Protein AF-A0A7S0FWF5-F1 (afdb_monomer_lite)

pLDDT: mean 77.49, std 20.25, range [37.72, 96.69]

Foldseek 3Di:
DDDDDDDDDDDDDDDDDDDDDDDDDDDDDPVCPVVPPCVVVADVQAQDAADDPPDPVLVVLVVVCVVPVLPLVSLNVCNNHVHDDPVVNVVSVVVNVVVVVVVVVVVVVVVVVVVVVVVVVVVVVVVVVVPD

Structure (mmCIF, N/CA/C/O backbone):
data_AF-A0A7S0FWF5-F1
#
_entry.id   AF-A0A7S0FWF5-F1
#
loop_
_atom_site.group_PDB
_atom_site.id
_atom_site.type_symbol
_atom_site.label_atom_id
_atom_site.label_alt_id
_atom_site.label_comp_id
_atom_site.label_asym_id
_atom_site.label_entity_id
_atom_site.label_seq_id
_atom_site.pdbx_PDB_ins_code
_atom_site.Cartn_x
_atom_site.Cartn_y
_atom_site.Cartn_z
_atom_site.occupancy
_atom_site.B_iso_or_equiv
_atom_site.auth_seq_id
_atom_site.auth_comp_id
_atom_site.auth_asym_id
_atom_site.auth_atom_id
_atom_site.pdbx_PDB_model_num
ATOM 1 N N . GLN A 1 1 ? 45.563 -4.461 19.477 1.00 51.62 1 GLN A N 1
ATOM 2 C CA . GLN A 1 1 ? 44.453 -4.390 18.504 1.00 51.62 1 GLN A CA 1
ATOM 3 C C . GLN A 1 1 ? 43.799 -3.018 18.622 1.00 51.62 1 GLN A C 1
ATOM 5 O O . GLN A 1 1 ? 43.193 -2.749 19.649 1.00 51.62 1 GLN A O 1
ATOM 10 N N . LYS A 1 2 ? 43.964 -2.129 17.638 1.00 48.53 2 LYS A N 1
ATOM 11 C CA . LYS A 1 2 ? 43.127 -0.927 17.484 1.00 48.53 2 LYS A CA 1
ATOM 12 C C . LYS A 1 2 ? 42.925 -0.699 15.990 1.00 48.53 2 LYS A C 1
ATOM 14 O O . LYS A 1 2 ? 43.885 -0.452 15.269 1.00 48.53 2 LYS A O 1
ATOM 19 N N . ALA A 1 3 ? 41.688 -0.901 15.550 1.00 50.25 3 ALA A N 1
ATOM 20 C CA . ALA A 1 3 ? 41.257 -0.737 14.173 1.00 50.25 3 ALA A CA 1
ATOM 21 C C . ALA A 1 3 ? 41.169 0.755 13.818 1.00 50.25 3 ALA A C 1
ATOM 23 O O . ALA A 1 3 ? 40.677 1.560 14.609 1.00 50.25 3 ALA A O 1
ATOM 24 N N . LEU A 1 4 ? 41.652 1.101 12.626 1.00 52.53 4 LEU A N 1
ATOM 25 C CA . LEU A 1 4 ? 41.457 2.400 11.987 1.00 52.53 4 LEU A CA 1
ATOM 26 C C . LEU A 1 4 ? 40.006 2.502 11.477 1.00 52.53 4 LEU A C 1
ATOM 28 O O . LEU A 1 4 ? 39.549 1.571 10.811 1.00 52.53 4 LEU A O 1
ATOM 32 N N . PRO A 1 5 ? 39.275 3.598 11.738 1.00 49.59 5 PRO A N 1
ATOM 33 C CA . PRO A 1 5 ? 37.963 3.809 11.141 1.00 49.59 5 PRO A CA 1
ATOM 34 C C . PRO A 1 5 ? 38.105 4.323 9.699 1.00 49.59 5 PRO A C 1
ATOM 36 O O . PRO A 1 5 ? 38.650 5.399 9.456 1.00 49.59 5 PRO A O 1
ATOM 39 N N . LEU A 1 6 ? 37.588 3.550 8.739 1.00 43.81 6 LEU A N 1
ATOM 40 C CA . LEU A 1 6 ? 37.416 3.962 7.345 1.00 43.81 6 LEU A CA 1
ATOM 41 C C . LEU A 1 6 ? 36.285 5.008 7.278 1.00 43.81 6 LEU A C 1
ATOM 43 O O . LEU A 1 6 ? 35.104 4.665 7.286 1.00 43.81 6 LEU A O 1
ATOM 47 N N . ALA A 1 7 ? 36.636 6.293 7.256 1.00 49.09 7 ALA A N 1
ATOM 48 C CA . ALA A 1 7 ? 35.680 7.370 7.022 1.00 49.09 7 ALA A CA 1
ATOM 49 C C . ALA A 1 7 ? 35.418 7.508 5.512 1.00 49.09 7 ALA A C 1
ATOM 51 O O . ALA A 1 7 ? 36.308 7.864 4.741 1.00 49.09 7 ALA A O 1
ATOM 52 N N . LEU A 1 8 ? 34.188 7.204 5.098 1.00 48.75 8 LEU A N 1
ATOM 53 C CA . LEU A 1 8 ? 33.680 7.458 3.750 1.00 48.75 8 LEU A CA 1
ATOM 54 C C . LEU A 1 8 ? 33.620 8.976 3.479 1.00 48.75 8 LEU A C 1
ATOM 56 O O . LEU A 1 8 ? 33.185 9.727 4.357 1.00 48.75 8 LEU A O 1
ATOM 60 N N . PRO A 1 9 ? 33.999 9.451 2.278 1.00 49.94 9 PRO A N 1
ATOM 61 C CA . PRO A 1 9 ? 33.857 10.857 1.916 1.00 49.94 9 PRO A CA 1
ATOM 62 C C . PRO A 1 9 ? 32.376 11.250 1.723 1.00 49.94 9 PRO A C 1
ATOM 64 O O . PRO A 1 9 ? 31.573 10.436 1.256 1.00 49.94 9 PRO A O 1
ATOM 67 N N . PRO A 1 10 ? 31.990 12.498 2.052 1.00 45.81 10 PRO A N 1
ATOM 68 C CA . PRO A 1 10 ? 30.611 12.965 1.953 1.00 45.81 10 PRO A CA 1
ATOM 69 C C . PRO A 1 10 ? 30.168 13.117 0.490 1.00 45.81 10 PRO A C 1
ATOM 71 O O . PRO A 1 10 ? 30.761 13.861 -0.290 1.00 45.81 10 PRO A O 1
ATOM 74 N N . VAL A 1 11 ? 29.085 12.427 0.130 1.00 46.88 11 VAL A N 1
ATOM 75 C CA . VAL A 1 11 ? 28.453 12.505 -1.193 1.00 46.88 11 VAL A CA 1
ATOM 76 C C . VAL A 1 11 ? 27.747 13.866 -1.343 1.00 46.88 11 VAL A C 1
ATOM 78 O O . VAL A 1 11 ? 26.927 14.217 -0.487 1.00 46.88 11 VAL A O 1
ATOM 81 N N . PRO A 1 12 ? 28.024 14.655 -2.398 1.00 40.50 12 PRO A N 1
ATOM 82 C CA . PRO A 1 12 ? 27.412 15.965 -2.583 1.00 40.50 12 PRO A CA 1
ATOM 83 C C . PRO A 1 12 ? 25.917 15.857 -2.918 1.00 40.50 12 PRO A C 1
ATOM 85 O O . PRO A 1 12 ? 25.505 15.163 -3.851 1.00 40.50 12 PRO A O 1
ATOM 88 N N . LYS A 1 13 ? 25.105 16.597 -2.152 1.00 43.78 13 LYS A N 1
ATOM 89 C CA . LYS A 1 13 ? 23.6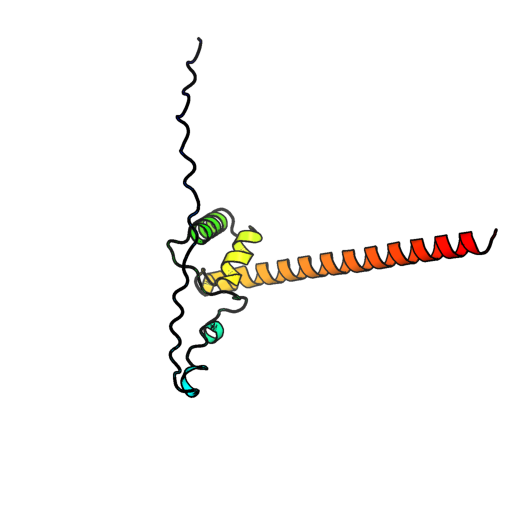72 16.831 -2.376 1.00 43.78 13 LYS A CA 1
ATOM 90 C C . LYS A 1 13 ? 23.478 17.526 -3.726 1.00 43.78 13 LYS A C 1
ATOM 92 O O . LYS A 1 13 ? 23.783 18.706 -3.859 1.00 43.78 13 LYS A O 1
ATOM 97 N N . LYS A 1 14 ? 22.968 16.800 -4.722 1.00 39.28 14 LYS A N 1
ATOM 98 C CA . LYS A 1 14 ? 22.620 17.368 -6.029 1.00 39.28 14 LYS A CA 1
ATOM 99 C C . LYS A 1 14 ? 21.211 17.956 -5.964 1.00 39.28 14 LYS A C 1
ATOM 101 O O . LYS A 1 14 ? 20.231 17.242 -5.764 1.00 39.28 14 LYS A O 1
ATOM 106 N N . GLU A 1 15 ? 21.161 19.277 -6.076 1.00 39.53 15 GLU A N 1
ATOM 107 C CA . GLU A 1 15 ? 19.966 20.112 -6.084 1.00 39.53 15 GLU A CA 1
ATOM 108 C C . GLU A 1 15 ? 18.968 19.698 -7.172 1.00 39.53 15 GLU A C 1
ATOM 110 O O . GLU A 1 15 ? 19.312 19.394 -8.317 1.00 39.53 15 GLU A O 1
ATOM 115 N N . LYS A 1 16 ? 17.694 19.705 -6.783 1.00 38.22 16 LYS A N 1
ATOM 116 C CA . LYS A 1 16 ? 16.533 19.379 -7.604 1.00 38.22 16 LYS A CA 1
ATOM 117 C C . LYS A 1 16 ? 16.185 20.607 -8.453 1.00 38.22 16 LYS A C 1
ATOM 119 O O . LYS A 1 16 ? 15.598 21.560 -7.952 1.00 38.22 16 LYS A O 1
ATOM 124 N N . LYS A 1 17 ? 16.566 20.597 -9.732 1.00 39.44 17 LYS A N 1
ATOM 125 C CA . LYS A 1 17 ? 16.194 21.633 -10.706 1.00 39.44 17 LYS A CA 1
ATOM 126 C C . LYS A 1 17 ? 14.827 21.300 -11.314 1.00 39.44 17 LYS A C 1
ATOM 128 O O . LYS A 1 17 ? 14.711 20.397 -12.136 1.00 39.44 17 LYS A O 1
ATOM 133 N N . GLU A 1 18 ? 13.799 22.018 -10.870 1.00 43.78 18 GLU A N 1
ATOM 134 C CA . GLU A 1 18 ? 12.503 22.133 -11.552 1.00 43.78 18 GLU A CA 1
ATOM 135 C C . GLU A 1 18 ? 12.636 22.775 -12.947 1.00 43.78 18 GLU A C 1
ATOM 137 O O . GLU A 1 18 ? 13.614 23.481 -13.218 1.00 43.78 18 GLU A O 1
ATOM 142 N N . LYS A 1 19 ? 11.558 22.625 -13.748 1.00 39.34 19 LYS A N 1
ATOM 143 C CA . LYS A 1 19 ? 11.193 23.327 -15.009 1.00 39.34 19 LYS A CA 1
ATOM 144 C C . LYS A 1 19 ? 11.547 22.503 -16.267 1.00 39.34 19 LYS A C 1
ATOM 146 O O . LYS A 1 19 ? 12.690 22.116 -16.445 1.00 39.34 19 LYS A O 1
ATOM 151 N N . LYS A 1 20 ? 10.644 22.211 -17.213 1.00 38.25 20 LYS A N 1
ATOM 152 C CA . LYS A 1 20 ? 9.527 23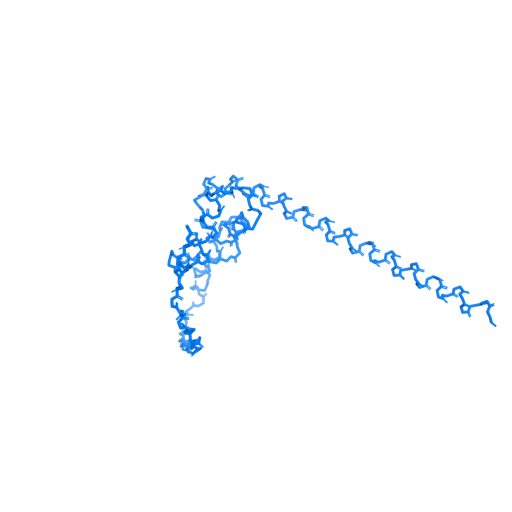.014 -17.739 1.00 38.25 20 LYS A CA 1
ATOM 153 C C . LYS A 1 20 ? 8.584 22.125 -18.576 1.00 38.25 20 LYS A C 1
ATOM 155 O O . LYS A 1 20 ? 9.059 21.411 -19.454 1.00 38.25 20 LYS A O 1
ATOM 160 N N . GLU A 1 21 ? 7.273 22.206 -18.344 1.00 44.19 21 GLU A N 1
ATOM 161 C CA . GLU A 1 21 ? 6.248 21.694 -19.265 1.00 44.19 21 GLU A CA 1
ATOM 162 C C . GLU A 1 21 ? 6.379 22.372 -20.639 1.00 44.19 21 GLU A C 1
ATOM 164 O O . GLU A 1 21 ? 6.437 23.602 -20.719 1.00 44.19 21 GLU A O 1
ATOM 169 N N . HIS A 1 22 ? 6.351 21.589 -21.720 1.00 37.72 22 HIS A N 1
ATOM 170 C CA . HIS A 1 22 ? 5.983 22.087 -23.043 1.00 37.72 22 HIS A CA 1
ATOM 171 C C . HIS A 1 22 ? 4.617 21.501 -23.396 1.00 37.72 22 HIS A C 1
ATOM 173 O O . HIS A 1 22 ? 4.493 20.350 -23.808 1.00 37.72 22 HIS A O 1
ATOM 179 N N . ARG A 1 23 ? 3.570 22.306 -23.198 1.00 44.38 23 ARG A N 1
ATOM 180 C CA . ARG A 1 23 ? 2.240 22.033 -23.746 1.00 44.38 23 ARG A CA 1
ATOM 181 C C . ARG A 1 23 ? 2.326 22.184 -25.262 1.00 44.38 23 ARG A C 1
ATOM 183 O O . ARG A 1 23 ? 2.815 23.203 -25.744 1.00 44.38 23 ARG A O 1
ATOM 190 N N . HIS A 1 24 ? 1.862 21.183 -25.999 1.00 39.88 24 HIS A N 1
ATOM 191 C CA . HIS A 1 24 ? 1.560 21.308 -27.419 1.00 39.88 24 HIS A CA 1
ATOM 192 C C . HIS A 1 24 ? 0.058 21.058 -27.563 1.00 39.88 24 HIS A C 1
ATOM 194 O O . HIS A 1 24 ? -0.397 19.919 -27.505 1.00 39.88 24 HIS A O 1
ATOM 200 N N . HIS A 1 25 ? -0.720 22.138 -27.666 1.00 45.09 25 HIS A N 1
ATOM 201 C CA . HIS A 1 25 ? -2.138 22.059 -28.007 1.00 45.09 25 HIS A CA 1
ATOM 202 C C . HIS A 1 25 ? -2.208 21.713 -29.499 1.00 45.09 25 HIS A C 1
ATOM 204 O O . HIS A 1 25 ? -1.769 22.492 -30.344 1.00 45.09 25 HIS A O 1
ATOM 210 N N . ARG A 1 26 ? -2.658 20.503 -29.825 1.00 46.97 26 ARG A N 1
ATOM 211 C CA . ARG A 1 26 ? -3.081 20.132 -31.177 1.00 46.97 26 ARG A CA 1
ATOM 212 C C . ARG A 1 26 ? -4.508 19.623 -31.062 1.00 46.97 26 ARG A C 1
ATOM 214 O O . ARG A 1 26 ? -4.734 18.535 -30.536 1.00 46.97 26 ARG A O 1
ATOM 221 N N . ASP A 1 27 ? -5.442 20.441 -31.523 1.00 47.53 27 ASP A N 1
ATOM 222 C CA . ASP A 1 27 ? -6.852 20.102 -31.665 1.00 47.53 27 ASP A CA 1
ATOM 223 C C . ASP A 1 27 ? -7.000 19.023 -32.748 1.00 47.53 27 ASP A C 1
ATOM 225 O O . ASP A 1 27 ? -6.928 19.292 -33.944 1.00 47.53 27 ASP A O 1
ATOM 229 N N . GLY A 1 28 ? -7.099 17.768 -32.302 1.00 49.31 28 GLY A N 1
ATOM 230 C CA . GLY A 1 28 ? -7.390 16.599 -33.133 1.00 49.31 28 GLY A CA 1
ATOM 231 C C . GLY A 1 28 ? -8.878 16.217 -33.081 1.00 49.31 28 GLY A C 1
ATOM 232 O O . GLY A 1 28 ? -9.553 16.555 -32.103 1.00 49.31 28 GLY A O 1
ATOM 233 N N . PRO A 1 29 ? -9.388 15.516 -34.111 1.00 49.06 29 PRO A N 1
ATOM 234 C CA . PRO A 1 29 ? -10.815 15.256 -34.315 1.00 49.06 29 PRO A CA 1
ATOM 235 C C . PRO A 1 29 ? -11.426 14.434 -33.170 1.00 49.06 29 PRO A C 1
ATOM 237 O O . PRO A 1 29 ? -10.792 13.529 -32.628 1.00 49.06 29 PRO A O 1
ATOM 240 N N . GLU A 1 30 ? -12.675 14.738 -32.801 1.00 51.94 30 GLU A N 1
ATOM 241 C CA . GLU A 1 30 ? -13.326 14.212 -31.588 1.00 51.94 30 GLU A CA 1
ATOM 242 C C . GLU A 1 30 ? -13.496 12.681 -31.552 1.00 51.94 30 GLU A C 1
ATOM 244 O O . GLU A 1 30 ? -13.564 12.115 -30.464 1.00 51.94 30 GLU A O 1
ATOM 249 N N . GLY A 1 31 ? -13.440 11.989 -32.697 1.00 46.94 31 GLY A N 1
ATOM 250 C CA . GLY A 1 31 ? -13.449 10.518 -32.767 1.00 46.94 31 GLY A CA 1
ATOM 251 C C . GLY A 1 31 ? -12.160 9.827 -32.282 1.00 46.94 31 GLY A C 1
ATOM 252 O O . GLY A 1 31 ? -12.168 8.631 -32.014 1.00 46.94 31 GLY A O 1
ATOM 253 N N . ASP A 1 32 ? -11.056 10.565 -32.127 1.00 50.66 32 ASP A N 1
ATOM 254 C CA . ASP A 1 32 ? -9.741 10.050 -31.696 1.00 50.66 32 ASP A CA 1
ATOM 255 C C . ASP A 1 32 ? -9.545 10.161 -30.165 1.00 50.66 32 ASP A C 1
ATOM 257 O O . ASP A 1 32 ? -8.619 9.597 -29.578 1.00 50.66 32 ASP A O 1
ATOM 261 N N . ARG A 1 33 ? -10.437 10.880 -29.467 1.00 52.00 33 ARG A N 1
ATOM 262 C CA . ARG A 1 33 ? -10.356 11.052 -28.005 1.00 52.00 33 ARG A CA 1
ATOM 263 C C . ARG A 1 33 ? -10.671 9.759 -27.247 1.00 52.00 33 ARG A C 1
ATOM 265 O O . ARG A 1 33 ? -10.025 9.482 -26.241 1.00 52.00 33 ARG A O 1
ATOM 272 N N . GLU A 1 34 ? -11.596 8.942 -27.750 1.00 53.91 34 GLU A N 1
ATOM 273 C CA . GLU A 1 34 ? -11.979 7.663 -27.128 1.00 53.91 34 GLU A CA 1
ATOM 274 C C . GLU A 1 34 ? -11.006 6.510 -27.428 1.00 53.91 34 GLU A C 1
ATOM 276 O O . GLU A 1 34 ? -10.926 5.548 -26.658 1.00 53.91 34 GLU A O 1
ATOM 281 N N . ALA A 1 35 ? -10.261 6.597 -28.536 1.00 53.06 35 ALA A N 1
ATOM 282 C CA . ALA A 1 35 ? -9.224 5.633 -28.912 1.00 53.06 35 ALA A CA 1
ATOM 283 C C . ALA A 1 35 ? -7.909 5.861 -28.144 1.00 53.06 35 ALA A C 1
ATOM 285 O O . ALA A 1 35 ? -7.127 4.933 -27.946 1.00 53.06 35 ALA A O 1
ATOM 286 N N . ARG A 1 36 ? -7.679 7.090 -27.668 1.00 58.12 36 ARG A N 1
ATOM 287 C CA . ARG A 1 36 ? -6.498 7.474 -26.879 1.00 58.12 36 ARG A CA 1
ATOM 288 C C . ARG A 1 36 ? -6.664 7.285 -25.378 1.00 58.12 36 ARG A C 1
ATOM 290 O O . ARG A 1 36 ? -5.712 7.539 -24.637 1.00 58.12 36 ARG A O 1
ATOM 297 N N . ASP A 1 37 ? -7.831 6.841 -24.911 1.00 67.88 37 ASP A N 1
ATOM 298 C CA . ASP A 1 37 ? -8.008 6.567 -23.491 1.00 67.88 37 ASP A CA 1
ATOM 299 C C . ASP A 1 37 ? -7.345 5.233 -23.119 1.00 67.88 37 ASP A C 1
ATOM 301 O O . ASP A 1 37 ? -7.965 4.167 -23.091 1.00 67.88 37 ASP A O 1
ATOM 305 N N . LEU A 1 38 ? -6.046 5.309 -22.811 1.00 72.81 38 LEU A N 1
ATOM 306 C CA . LEU A 1 38 ? -5.216 4.195 -22.340 1.00 72.81 38 LEU A CA 1
ATOM 307 C C . LEU A 1 38 ? -5.805 3.496 -21.104 1.00 72.81 38 LEU A C 1
ATOM 309 O O . LEU A 1 38 ? -5.417 2.369 -20.797 1.00 72.81 38 LEU A O 1
ATOM 313 N N . ARG A 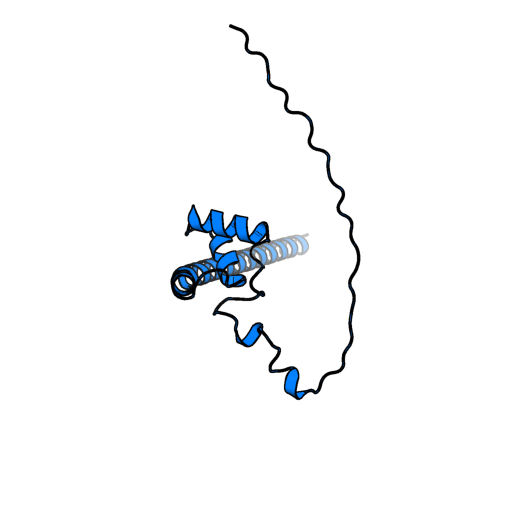1 39 ? -6.769 4.122 -20.414 1.00 74.25 39 ARG A N 1
ATOM 314 C CA . ARG A 1 39 ? -7.505 3.517 -19.298 1.00 74.25 39 ARG A CA 1
ATOM 315 C C . ARG A 1 39 ? -8.350 2.321 -19.722 1.00 74.25 39 ARG A C 1
ATOM 317 O O . ARG A 1 39 ? -8.596 1.447 -18.899 1.00 74.25 39 ARG A O 1
ATOM 324 N N . ARG A 1 40 ? -8.747 2.224 -20.996 1.00 73.69 40 ARG A N 1
ATOM 325 C CA . ARG A 1 40 ? -9.452 1.045 -21.535 1.00 73.69 40 ARG A CA 1
ATOM 326 C C . ARG A 1 40 ? -8.585 -0.217 -21.542 1.00 73.69 40 ARG A C 1
ATOM 328 O O . ARG A 1 40 ? -9.118 -1.319 -21.535 1.00 73.69 40 ARG A O 1
ATOM 335 N N . LEU A 1 41 ? -7.261 -0.055 -21.525 1.00 76.56 41 LEU A N 1
ATOM 336 C CA . LEU A 1 41 ? -6.281 -1.145 -21.481 1.00 76.56 41 LEU A CA 1
ATOM 337 C C . LEU A 1 41 ? -5.851 -1.490 -20.048 1.00 76.56 41 LEU A C 1
ATOM 339 O O . LEU A 1 41 ? -4.973 -2.332 -19.853 1.00 76.56 41 LEU A O 1
ATOM 343 N N . PHE A 1 42 ? -6.423 -0.827 -19.038 1.00 85.50 42 PHE A N 1
ATOM 344 C CA . PHE A 1 42 ? -6.039 -1.056 -17.653 1.00 85.50 42 PHE A CA 1
ATOM 345 C C . PHE A 1 42 ? -6.465 -2.441 -17.194 1.00 85.50 42 PHE A C 1
ATOM 347 O O . PHE A 1 42 ? -7.594 -2.890 -17.405 1.00 85.50 42 PHE A O 1
ATOM 354 N N . LYS A 1 43 ? -5.542 -3.112 -16.507 1.00 84.38 43 LYS A N 1
ATOM 355 C CA . LYS A 1 43 ? -5.850 -4.355 -15.804 1.00 84.38 43 LYS A CA 1
ATOM 356 C C . LYS A 1 43 ? -6.820 -4.060 -14.661 1.00 84.38 43 LYS A C 1
ATOM 358 O O . LYS A 1 43 ? -6.885 -2.950 -14.135 1.00 84.38 43 LYS A O 1
ATOM 363 N N . GLN A 1 44 ? -7.548 -5.077 -14.217 1.00 82.12 44 GLN A N 1
ATOM 364 C CA . GLN A 1 44 ? -8.450 -4.937 -13.077 1.00 82.12 44 GLN A CA 1
ATOM 365 C C . GLN A 1 44 ? -7.683 -4.429 -11.841 1.00 82.12 44 GLN A C 1
ATOM 367 O O . GLN A 1 44 ? -6.666 -5.004 -11.462 1.00 82.12 44 GLN A O 1
ATOM 372 N N . GLY A 1 45 ? -8.142 -3.336 -11.231 1.00 83.94 45 GLY A N 1
ATOM 373 C CA . GLY A 1 45 ? -7.469 -2.699 -10.090 1.00 83.94 45 GLY A CA 1
ATOM 374 C C . GLY A 1 45 ? -6.340 -1.721 -10.448 1.00 83.94 45 GLY A C 1
ATOM 375 O O . GLY A 1 45 ? -5.871 -1.010 -9.557 1.00 83.94 45 GLY A O 1
ATOM 376 N N . GLN A 1 46 ? -5.947 -1.620 -11.721 1.00 90.12 46 GLN A N 1
ATOM 377 C CA . GLN A 1 46 ? -4.996 -0.614 -12.188 1.00 90.12 46 GLN A CA 1
ATOM 378 C C . GLN A 1 46 ? -5.662 0.766 -12.219 1.00 90.12 46 GLN A C 1
ATOM 380 O O . GLN A 1 46 ? -6.760 0.946 -12.743 1.00 90.12 46 GLN A O 1
ATOM 385 N N . LYS A 1 47 ? -4.988 1.749 -11.624 1.00 88.44 47 LYS A N 1
ATOM 386 C CA . LYS A 1 47 ? -5.439 3.146 -11.523 1.00 88.44 47 LYS A CA 1
ATOM 387 C C . LYS A 1 47 ? -4.535 4.093 -12.293 1.00 88.44 47 LYS A C 1
ATOM 389 O O . LYS A 1 47 ? -4.982 5.156 -12.720 1.00 88.44 47 LYS A O 1
ATOM 394 N N . TYR A 1 48 ? -3.271 3.713 -12.443 1.00 88.75 48 TYR A N 1
ATOM 395 C CA . TYR A 1 48 ? -2.223 4.534 -13.018 1.00 88.75 48 TYR A CA 1
ATOM 396 C C . TYR A 1 48 ? -1.610 3.848 -14.235 1.00 88.75 48 TYR A C 1
ATOM 398 O O . TYR A 1 48 ? -1.659 2.624 -14.385 1.00 88.75 48 TYR A O 1
ATOM 406 N N . LEU A 1 49 ? -1.012 4.656 -15.108 1.00 88.38 49 LEU A N 1
ATOM 407 C CA . LEU A 1 49 ? -0.213 4.147 -16.215 1.00 88.38 49 LEU A CA 1
ATOM 408 C C . LEU A 1 49 ? 0.978 3.354 -15.678 1.00 88.38 49 LEU A C 1
ATOM 410 O O . LEU A 1 49 ? 1.536 3.682 -14.629 1.00 88.38 49 LEU A O 1
ATOM 414 N N . THR A 1 50 ? 1.361 2.313 -16.411 1.00 89.44 50 THR A N 1
ATOM 415 C CA . THR A 1 50 ? 2.507 1.489 -16.039 1.00 89.44 50 THR A CA 1
ATOM 416 C C . THR A 1 50 ? 3.794 2.307 -16.159 1.00 89.44 50 THR A C 1
ATOM 418 O O . THR A 1 50 ? 4.072 2.833 -17.240 1.00 89.44 50 THR A O 1
ATOM 421 N N . PRO A 1 51 ? 4.567 2.455 -15.067 1.00 90.19 51 PRO A N 1
ATOM 422 C CA . PRO A 1 51 ? 5.771 3.268 -15.066 1.00 90.19 51 PRO A CA 1
ATOM 423 C C . PRO A 1 51 ? 6.873 2.640 -15.936 1.00 90.19 51 PRO A C 1
ATOM 425 O O . PRO A 1 51 ? 6.947 1.411 -16.067 1.00 90.19 51 PRO A O 1
ATOM 428 N N . PRO A 1 52 ? 7.756 3.466 -16.526 1.00 90.56 52 PRO A N 1
ATOM 429 C CA . PRO A 1 52 ? 8.867 2.980 -17.336 1.00 90.56 52 PRO A CA 1
ATOM 430 C C . PRO A 1 52 ? 9.862 2.176 -16.489 1.00 90.56 52 PRO A C 1
ATOM 432 O O . PRO A 1 52 ? 9.991 2.386 -15.286 1.00 90.56 52 PRO A O 1
ATOM 435 N N . THR A 1 53 ? 10.607 1.263 -17.116 1.00 87.69 53 THR A N 1
ATOM 436 C CA . THR A 1 53 ? 11.592 0.401 -16.425 1.00 87.69 53 THR A CA 1
ATOM 437 C C . THR A 1 53 ? 12.743 1.184 -15.788 1.00 87.69 53 THR A C 1
ATOM 439 O O . THR A 1 53 ? 13.359 0.712 -14.845 1.00 87.69 53 THR A O 1
ATOM 442 N N . SER A 1 54 ? 13.019 2.401 -16.262 1.00 91.88 54 SER A N 1
ATOM 443 C CA . SER A 1 54 ? 14.028 3.290 -15.675 1.00 91.88 54 SER A CA 1
ATOM 444 C C . SER A 1 54 ? 13.576 3.980 -14.383 1.00 91.88 54 SER A C 1
ATOM 446 O O . SER A 1 54 ? 14.359 4.721 -13.791 1.00 91.88 54 SER A O 1
ATOM 448 N N . ASP A 1 55 ? 12.318 3.815 -13.967 1.00 92.75 55 ASP A N 1
ATOM 449 C CA . ASP A 1 55 ? 11.807 4.433 -12.748 1.00 92.75 55 ASP A CA 1
ATOM 450 C C . ASP A 1 55 ? 12.327 3.704 -11.498 1.00 92.75 55 ASP A C 1
ATOM 452 O O . ASP A 1 55 ? 12.106 2.508 -11.305 1.00 92.75 55 ASP A O 1
ATOM 456 N N . ALA A 1 56 ? 13.006 4.443 -10.619 1.00 93.19 56 ALA A N 1
ATOM 457 C CA . ALA A 1 56 ? 13.580 3.883 -9.398 1.00 93.19 56 ALA A CA 1
ATOM 458 C C . ALA A 1 56 ? 12.507 3.376 -8.418 1.00 93.19 56 ALA A C 1
ATOM 460 O O . ALA A 1 56 ? 12.738 2.408 -7.696 1.00 93.19 56 ALA A O 1
ATOM 461 N N . THR A 1 57 ? 11.324 3.999 -8.404 1.00 93.12 57 THR A N 1
ATOM 462 C CA . THR A 1 57 ? 10.200 3.578 -7.556 1.00 93.12 57 THR A CA 1
ATOM 463 C C . THR A 1 57 ? 9.672 2.228 -8.019 1.00 93.12 57 THR A C 1
ATOM 465 O O . THR A 1 57 ? 9.414 1.354 -7.191 1.00 93.12 57 THR A O 1
ATOM 468 N N . ARG A 1 58 ? 9.563 2.035 -9.339 1.00 92.94 58 ARG A N 1
ATOM 469 C CA . ARG A 1 58 ? 9.206 0.743 -9.926 1.00 92.94 58 ARG A CA 1
ATOM 470 C C . ARG A 1 58 ? 10.202 -0.338 -9.525 1.00 92.94 58 ARG A C 1
ATOM 472 O O . ARG A 1 58 ? 9.774 -1.341 -8.963 1.00 92.94 58 ARG A O 1
ATOM 479 N N . ALA A 1 59 ? 11.493 -0.106 -9.759 1.00 93.56 59 ALA A N 1
ATOM 480 C CA . ALA A 1 59 ? 12.538 -1.078 -9.439 1.00 93.56 59 ALA A CA 1
ATOM 481 C C . ALA A 1 59 ? 12.518 -1.471 -7.950 1.00 93.56 59 ALA A C 1
ATOM 483 O O . ALA A 1 59 ? 12.632 -2.647 -7.620 1.00 93.56 59 ALA A O 1
ATOM 484 N N . PHE A 1 60 ? 12.294 -0.498 -7.060 1.00 94.25 60 PHE A N 1
ATOM 485 C CA . PHE A 1 60 ? 12.188 -0.736 -5.621 1.00 94.25 60 PHE A CA 1
ATOM 486 C C . PHE A 1 60 ? 10.995 -1.622 -5.236 1.00 94.25 60 PHE A C 1
ATOM 488 O O . PHE A 1 60 ? 11.138 -2.549 -4.444 1.00 94.25 60 PHE A O 1
ATOM 495 N N . TYR A 1 61 ? 9.797 -1.351 -5.762 1.00 94.00 61 TYR A N 1
ATOM 496 C CA . TYR A 1 61 ? 8.625 -2.163 -5.418 1.00 94.00 61 TYR A CA 1
ATOM 497 C C . TYR A 1 61 ? 8.623 -3.524 -6.113 1.00 94.00 61 TYR A C 1
ATOM 499 O O . TYR A 1 61 ? 8.093 -4.474 -5.543 1.00 94.00 61 TYR A O 1
ATOM 507 N N . GLU A 1 62 ? 9.220 -3.636 -7.302 1.00 91.81 62 GLU A N 1
ATOM 508 C CA . GLU A 1 62 ? 9.461 -4.927 -7.951 1.00 91.81 62 GLU A CA 1
ATOM 509 C C . GLU A 1 62 ? 10.408 -5.790 -7.112 1.00 91.81 62 GLU A C 1
ATOM 511 O O . GLU A 1 62 ? 10.060 -6.932 -6.814 1.00 91.81 62 GLU A O 1
ATOM 516 N N . SER A 1 63 ? 11.543 -5.246 -6.654 1.00 93.81 63 SER A N 1
ATOM 517 C CA . SER A 1 63 ? 12.463 -5.994 -5.787 1.00 93.81 63 SER A CA 1
ATOM 518 C C . SER A 1 63 ? 11.804 -6.360 -4.458 1.00 93.81 63 SER A C 1
ATOM 520 O O . SER A 1 63 ? 11.902 -7.500 -4.015 1.00 93.81 63 SER A O 1
ATOM 522 N N . LEU A 1 64 ? 11.048 -5.434 -3.858 1.00 94.12 64 LEU A N 1
ATOM 523 C CA . LEU A 1 64 ? 10.315 -5.694 -2.620 1.00 94.12 64 LEU A CA 1
ATOM 524 C C . LEU A 1 64 ? 9.254 -6.788 -2.791 1.00 94.12 64 LEU A C 1
ATOM 526 O O . LEU A 1 64 ? 9.039 -7.576 -1.875 1.00 94.12 64 LEU A O 1
ATOM 530 N N . PHE A 1 65 ? 8.580 -6.833 -3.942 1.00 92.38 65 PHE A N 1
ATOM 531 C CA . PHE A 1 65 ? 7.618 -7.886 -4.253 1.00 92.38 65 PHE A CA 1
ATOM 532 C C . PHE A 1 65 ? 8.309 -9.239 -4.449 1.00 92.38 65 PHE A C 1
ATOM 534 O O . PHE A 1 65 ? 7.795 -10.255 -3.992 1.00 92.38 65 PHE A O 1
ATOM 541 N N . GLN A 1 66 ? 9.482 -9.244 -5.083 1.00 91.69 66 GLN A N 1
ATOM 542 C CA . GLN A 1 66 ? 10.267 -10.451 -5.327 1.00 91.69 66 GLN A CA 1
ATOM 543 C C . GLN A 1 66 ? 10.872 -11.031 -4.037 1.00 91.69 66 GLN A C 1
ATOM 545 O O . GLN A 1 66 ? 10.953 -12.247 -3.888 1.00 91.69 66 GLN A O 1
ATOM 550 N N . GLU A 1 67 ? 11.263 -10.173 -3.094 1.00 93.88 67 GLU A N 1
ATOM 551 C CA . GLU A 1 67 ? 11.704 -10.580 -1.754 1.00 93.88 67 GLU A CA 1
ATOM 552 C C . GLU A 1 67 ? 10.527 -10.993 -0.859 1.00 93.88 67 GLU A C 1
ATOM 554 O O . GLU A 1 67 ? 10.640 -11.929 -0.066 1.00 93.88 67 GLU A O 1
ATOM 559 N N . ASN A 1 68 ? 9.397 -10.286 -0.959 1.00 91.25 68 ASN A N 1
ATOM 560 C CA . ASN A 1 68 ? 8.221 -10.515 -0.132 1.00 91.25 68 ASN A CA 1
ATOM 561 C C . ASN A 1 68 ? 6.916 -10.247 -0.899 1.00 91.25 68 ASN A C 1
ATOM 563 O O . ASN A 1 68 ? 6.379 -9.133 -0.915 1.00 91.25 68 ASN A O 1
ATOM 567 N N . GLU A 1 69 ? 6.341 -11.319 -1.442 1.00 87.12 69 GLU A N 1
ATOM 568 C CA . GLU A 1 69 ? 5.080 -11.286 -2.194 1.00 87.12 69 GLU A CA 1
ATOM 569 C C . GLU A 1 69 ? 3.848 -10.925 -1.337 1.00 87.12 69 GLU A C 1
ATOM 571 O O . GLU A 1 69 ? 2.767 -10.659 -1.875 1.00 87.12 69 GLU A O 1
ATOM 576 N N . ASP A 1 70 ? 3.980 -10.928 -0.007 1.00 87.38 70 ASP A N 1
ATOM 577 C CA . ASP A 1 70 ? 2.927 -10.562 0.948 1.00 87.38 70 ASP A CA 1
ATOM 578 C C . ASP A 1 70 ? 3.035 -9.106 1.425 1.00 87.38 70 ASP A C 1
ATOM 580 O O . ASP A 1 70 ? 2.182 -8.622 2.179 1.00 87.38 70 ASP A O 1
ATOM 584 N N . SER A 1 71 ? 4.048 -8.367 0.961 1.00 92.31 71 SER A N 1
ATOM 585 C CA . SER A 1 71 ? 4.197 -6.947 1.261 1.00 92.31 71 SER A CA 1
ATOM 586 C C . SER A 1 71 ? 3.009 -6.149 0.716 1.00 92.31 71 SER A C 1
ATOM 588 O O . SER A 1 71 ? 2.864 -5.935 -0.487 1.00 92.31 71 SER A O 1
ATOM 590 N N . VAL A 1 72 ? 2.160 -5.649 1.620 1.00 91.38 72 VAL A N 1
ATOM 591 C CA . VAL A 1 72 ? 0.937 -4.896 1.283 1.00 91.38 72 VAL A CA 1
ATOM 592 C C . VAL A 1 72 ? 1.224 -3.704 0.369 1.00 91.38 72 VAL A C 1
ATOM 594 O O . VAL A 1 72 ? 0.451 -3.418 -0.547 1.00 91.38 72 VAL A O 1
ATOM 597 N N . ILE A 1 73 ? 2.334 -3.000 0.610 1.00 92.25 73 ILE A N 1
ATOM 598 C CA . ILE A 1 73 ? 2.712 -1.822 -0.177 1.00 92.25 73 ILE A CA 1
ATOM 599 C C . ILE A 1 73 ? 3.175 -2.204 -1.583 1.00 92.25 73 ILE A C 1
ATOM 601 O O . ILE A 1 73 ? 2.788 -1.527 -2.535 1.00 92.25 73 ILE A O 1
ATOM 605 N N . ALA A 1 74 ? 3.917 -3.307 -1.720 1.00 93.50 74 ALA A N 1
ATOM 606 C CA . ALA A 1 74 ? 4.379 -3.806 -3.008 1.00 93.50 74 ALA A CA 1
ATOM 607 C C . ALA A 1 74 ? 3.201 -4.342 -3.825 1.00 93.50 74 ALA A C 1
ATOM 609 O O . ALA A 1 74 ? 2.973 -3.888 -4.942 1.00 93.50 74 ALA A O 1
ATOM 610 N N . VAL A 1 75 ? 2.362 -5.191 -3.218 1.00 92.56 75 VAL A N 1
ATOM 611 C CA . VAL A 1 75 ? 1.130 -5.711 -3.831 1.00 92.56 75 VAL A CA 1
ATOM 612 C C . VAL A 1 75 ? 0.241 -4.570 -4.320 1.00 92.56 75 VAL A C 1
ATOM 614 O O . VAL A 1 75 ? -0.201 -4.578 -5.469 1.00 92.56 75 VAL A O 1
ATOM 617 N N . ARG A 1 76 ? 0.006 -3.549 -3.485 1.00 93.00 76 ARG A N 1
ATOM 618 C CA . ARG A 1 76 ? -0.771 -2.370 -3.887 1.00 93.00 76 ARG A CA 1
ATOM 619 C C . ARG A 1 76 ? -0.138 -1.661 -5.077 1.00 93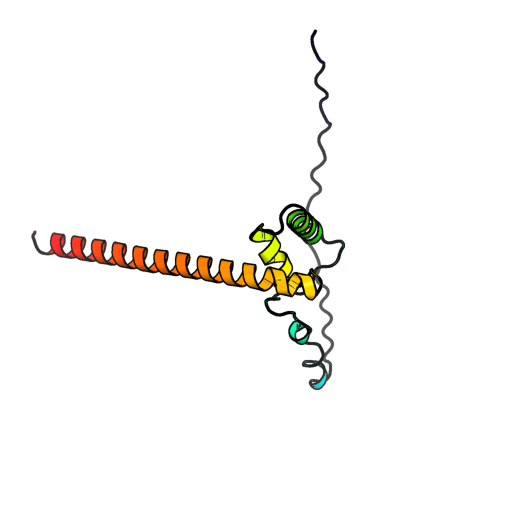.00 76 ARG A C 1
ATOM 621 O O . ARG A 1 76 ? -0.849 -1.350 -6.027 1.00 93.00 76 ARG A O 1
ATOM 628 N N . TYR A 1 77 ? 1.163 -1.394 -5.020 1.00 93.81 77 TYR A N 1
ATOM 629 C CA . TYR A 1 77 ? 1.856 -0.667 -6.075 1.00 93.81 77 TYR A CA 1
ATOM 630 C C . TYR A 1 77 ? 1.817 -1.429 -7.407 1.00 93.81 77 TYR A C 1
ATOM 632 O O . TYR A 1 77 ? 1.420 -0.855 -8.423 1.00 93.81 77 TYR A O 1
ATOM 640 N N . CYS A 1 78 ? 2.128 -2.726 -7.383 1.00 92.12 78 CYS A N 1
ATOM 641 C CA . CYS A 1 78 ? 2.117 -3.616 -8.541 1.00 92.12 78 CYS A CA 1
ATOM 642 C C . CYS A 1 78 ? 0.734 -3.718 -9.203 1.00 92.12 78 CYS A C 1
ATOM 644 O O . CYS A 1 78 ? 0.657 -3.658 -10.432 1.00 92.12 78 CYS A O 1
ATOM 646 N N . VAL A 1 79 ? -0.348 -3.819 -8.416 1.00 92.62 79 VAL A N 1
ATOM 647 C CA . VAL A 1 79 ? -1.727 -3.847 -8.941 1.00 92.62 79 VAL A CA 1
ATOM 648 C C . VAL A 1 79 ? -2.134 -2.486 -9.500 1.00 92.62 79 VAL A C 1
ATOM 650 O O . VAL A 1 79 ? -2.623 -2.413 -10.626 1.00 92.62 79 VAL A O 1
ATOM 653 N N . GLU A 1 80 ? -1.916 -1.400 -8.752 1.00 93.00 80 GLU A N 1
ATOM 654 C CA . GLU A 1 80 ? -2.386 -0.062 -9.137 1.00 93.00 80 GLU A CA 1
ATOM 655 C C . GLU A 1 80 ? -1.661 0.497 -10.370 1.00 93.00 80 GLU A C 1
ATOM 657 O O . GLU A 1 80 ? -2.248 1.302 -11.093 1.00 93.00 80 GLU A O 1
ATOM 662 N N . HIS A 1 81 ? -0.433 0.045 -10.636 1.00 92.81 81 HIS A N 1
ATOM 663 C CA . HIS A 1 81 ? 0.364 0.431 -11.804 1.00 92.81 81 HIS A CA 1
ATOM 664 C C . HIS A 1 81 ? 0.415 -0.653 -12.897 1.00 92.81 81 HIS A C 1
ATOM 666 O O . HIS A 1 81 ? 1.001 -0.436 -13.957 1.00 92.81 81 HIS A O 1
ATOM 672 N N . GLY A 1 82 ? -0.183 -1.828 -12.671 1.00 90.25 82 GLY A N 1
ATOM 673 C CA . GLY A 1 82 ? -0.259 -2.905 -13.664 1.00 90.25 82 GLY A CA 1
ATOM 674 C C . GLY A 1 82 ? 1.094 -3.474 -14.111 1.00 90.25 82 GLY A C 1
ATOM 675 O O . GLY A 1 82 ? 1.206 -3.931 -15.250 1.00 90.25 82 GLY A O 1
ATOM 676 N N . ILE A 1 83 ? 2.105 -3.446 -13.236 1.00 90.06 83 ILE A N 1
ATOM 677 C CA . ILE A 1 83 ? 3.507 -3.784 -13.548 1.00 90.06 83 ILE A CA 1
ATOM 678 C C . ILE A 1 83 ? 3.693 -5.277 -13.851 1.00 90.06 83 ILE A C 1
ATOM 680 O O . ILE A 1 83 ? 4.431 -5.645 -14.760 1.00 90.06 83 ILE A O 1
ATOM 684 N N . LEU A 1 84 ? 2.989 -6.139 -13.116 1.00 89.06 84 LEU A N 1
ATOM 685 C CA . LEU A 1 84 ? 3.155 -7.587 -13.213 1.00 89.06 84 LEU A CA 1
ATOM 686 C C . LEU A 1 84 ? 2.435 -8.188 -14.430 1.00 89.06 84 LEU A C 1
ATOM 688 O O . LEU A 1 84 ? 1.412 -7.654 -14.880 1.00 89.06 84 LEU A O 1
ATOM 692 N N . PRO A 1 85 ? 2.901 -9.334 -14.954 1.00 88.69 85 PRO A N 1
ATOM 693 C CA . PRO A 1 85 ? 2.202 -10.065 -16.007 1.00 88.69 85 PRO A CA 1
ATOM 694 C C . PRO A 1 85 ? 0.820 -10.552 -15.539 1.00 88.69 85 PRO A C 1
ATOM 696 O O . PRO A 1 85 ? 0.569 -10.730 -14.347 1.00 88.69 85 PRO A O 1
ATOM 699 N N . LEU A 1 86 ? -0.092 -10.807 -16.486 1.00 86.50 86 LEU A N 1
ATOM 700 C CA . LEU A 1 86 ? -1.506 -11.109 -16.202 1.00 86.50 86 LEU A CA 1
ATOM 701 C C . LEU A 1 86 ? -1.699 -12.262 -15.195 1.00 86.50 86 LEU A C 1
ATOM 703 O O . LEU A 1 86 ? -2.555 -12.182 -14.317 1.00 86.50 86 LEU A O 1
ATOM 707 N N . LYS A 1 87 ? -0.878 -13.314 -15.291 1.00 87.88 87 LYS A N 1
ATOM 708 C CA . LYS A 1 87 ? -0.945 -14.493 -14.412 1.00 87.88 87 LYS A CA 1
ATOM 709 C C . LYS A 1 87 ? -0.649 -14.153 -12.950 1.00 87.88 87 LYS A C 1
ATOM 711 O O . LYS A 1 87 ? -1.358 -14.616 -12.060 1.00 87.88 87 LYS A O 1
ATOM 716 N N . GLU A 1 88 ? 0.385 -13.356 -12.702 1.00 89.25 88 GLU A N 1
ATOM 717 C CA . GLU A 1 88 ? 0.757 -12.915 -11.354 1.00 89.25 88 GLU A CA 1
ATOM 718 C C . GLU A 1 88 ? -0.217 -11.869 -10.832 1.00 89.25 88 GLU A C 1
ATOM 720 O O . GLU A 1 88 ? -0.676 -11.971 -9.695 1.00 89.25 88 GLU A O 1
ATOM 725 N N . HIS A 1 89 ? -0.629 -10.941 -11.699 1.00 88.56 89 HIS A N 1
ATOM 726 C CA . HIS A 1 89 ? -1.632 -9.929 -11.388 1.00 88.56 89 HIS A CA 1
ATOM 727 C C . HIS A 1 89 ? -2.908 -10.555 -10.817 1.00 88.56 89 HIS A C 1
ATOM 729 O O . HIS A 1 89 ? -3.363 -10.163 -9.748 1.00 88.56 89 HIS A O 1
ATOM 735 N N . MET A 1 90 ? -3.441 -11.594 -11.464 1.00 88.44 90 MET A N 1
ATOM 736 C CA . MET A 1 90 ? -4.629 -12.315 -10.988 1.00 88.44 90 MET A CA 1
ATOM 737 C C . MET A 1 90 ? -4.430 -12.988 -9.622 1.00 88.44 90 MET A C 1
ATOM 739 O O . MET A 1 90 ? -5.367 -13.051 -8.823 1.00 88.44 90 MET A O 1
ATOM 743 N N . ARG A 1 91 ? -3.220 -13.479 -9.327 1.00 89.62 91 ARG A N 1
ATOM 744 C CA . ARG A 1 91 ? -2.902 -14.086 -8.024 1.00 89.62 91 ARG A CA 1
ATOM 745 C C . ARG A 1 91 ? -2.908 -13.039 -6.916 1.00 89.62 91 ARG A C 1
ATOM 747 O O . ARG A 1 91 ? -3.515 -13.262 -5.868 1.00 89.62 91 ARG A O 1
ATOM 754 N N . ILE A 1 92 ? -2.269 -11.896 -7.153 1.00 90.94 92 ILE A N 1
ATOM 755 C CA . ILE A 1 92 ? -2.130 -10.851 -6.134 1.00 90.94 92 ILE A CA 1
ATOM 756 C C . ILE A 1 92 ? -3.372 -9.973 -5.993 1.00 90.94 92 ILE A C 1
ATOM 758 O O . ILE A 1 92 ? -3.599 -9.412 -4.923 1.00 90.94 92 ILE A O 1
ATOM 762 N N . LEU A 1 93 ? -4.212 -9.896 -7.027 1.00 91.06 93 LEU A N 1
ATOM 763 C CA . LEU A 1 93 ? -5.443 -9.109 -7.014 1.00 91.06 93 LEU A CA 1
ATOM 764 C C . LEU A 1 93 ? -6.371 -9.529 -5.871 1.00 91.06 93 LEU A C 1
ATOM 766 O O . LEU A 1 93 ? -6.880 -8.675 -5.150 1.00 91.06 93 LEU A O 1
ATOM 770 N N . LYS A 1 94 ? -6.490 -10.836 -5.612 1.00 89.44 94 LYS A N 1
ATOM 771 C CA . LYS A 1 94 ? -7.262 -11.353 -4.471 1.00 89.44 94 LYS A CA 1
ATOM 772 C C . LYS A 1 94 ? -6.722 -10.843 -3.128 1.00 89.44 94 LYS A C 1
ATOM 774 O O . LYS A 1 94 ? -7.493 -10.439 -2.258 1.00 89.44 94 LYS A O 1
ATOM 779 N N . LYS A 1 95 ? -5.392 -10.828 -2.957 1.00 89.12 95 LYS A N 1
ATOM 780 C CA . LYS A 1 95 ? -4.734 -10.307 -1.743 1.00 89.12 95 LYS A CA 1
ATOM 781 C C . LYS A 1 95 ? -4.947 -8.797 -1.607 1.00 89.12 95 LYS A C 1
ATOM 783 O O . LYS A 1 95 ? -5.231 -8.305 -0.512 1.00 89.12 95 LYS A O 1
ATOM 788 N N . TYR A 1 96 ? -4.846 -8.069 -2.717 1.00 91.94 96 TYR A N 1
ATOM 789 C CA . TYR A 1 96 ? -5.091 -6.631 -2.770 1.00 91.94 96 TYR A CA 1
ATOM 790 C C . TYR A 1 96 ? -6.521 -6.284 -2.340 1.00 91.94 96 TYR A C 1
ATOM 792 O O . TYR A 1 96 ? -6.705 -5.449 -1.453 1.00 91.94 96 TYR A O 1
ATOM 800 N N . GLU A 1 97 ? -7.524 -6.961 -2.899 1.00 91.69 97 GLU A N 1
ATOM 801 C CA . GLU A 1 97 ? -8.935 -6.749 -2.561 1.00 91.69 97 GLU A CA 1
ATOM 802 C C . GLU A 1 97 ? -9.223 -7.046 -1.088 1.00 91.69 97 GLU A C 1
ATOM 804 O O . GLU A 1 97 ? -9.832 -6.224 -0.400 1.00 91.69 97 GLU A O 1
ATOM 809 N N . ALA A 1 98 ? -8.713 -8.167 -0.568 1.00 91.12 98 ALA A N 1
ATOM 810 C CA . ALA A 1 98 ? -8.850 -8.514 0.844 1.00 91.12 98 ALA A CA 1
ATOM 811 C C . ALA A 1 98 ? -8.224 -7.452 1.760 1.00 91.12 98 ALA A C 1
ATOM 813 O O . ALA A 1 98 ? -8.800 -7.077 2.785 1.00 91.12 98 ALA A O 1
ATOM 814 N N . THR A 1 99 ? -7.057 -6.927 1.385 1.00 89.69 99 THR A N 1
ATOM 815 C CA . THR A 1 99 ? -6.375 -5.891 2.166 1.00 89.69 99 THR A CA 1
ATOM 816 C C . THR A 1 99 ? -7.137 -4.570 2.118 1.00 89.69 99 THR A C 1
ATOM 818 O O . THR A 1 99 ? -7.359 -3.945 3.155 1.00 89.69 99 THR A O 1
ATOM 821 N N . LYS A 1 100 ? -7.645 -4.186 0.943 1.00 90.06 100 LYS A N 1
ATOM 822 C CA . LYS A 1 100 ? -8.497 -3.003 0.768 1.00 90.06 100 LYS A CA 1
ATOM 823 C C . LYS A 1 100 ? -9.809 -3.096 1.543 1.00 90.06 100 LYS A C 1
ATOM 825 O O . LYS A 1 100 ? -10.260 -2.092 2.097 1.00 90.06 100 LYS A O 1
ATOM 830 N N . ALA A 1 101 ? -10.415 -4.277 1.609 1.00 92.38 101 ALA A N 1
ATOM 831 C CA . ALA A 1 101 ? -11.613 -4.512 2.407 1.00 92.38 101 ALA A CA 1
ATOM 832 C C . ALA A 1 101 ? -11.330 -4.323 3.907 1.00 92.38 101 ALA A C 1
ATOM 834 O O . ALA A 1 101 ? -12.060 -3.590 4.577 1.00 92.38 101 ALA A O 1
ATOM 835 N N . LYS A 1 102 ? -10.228 -4.893 4.415 1.00 91.62 102 LYS A N 1
ATOM 836 C CA . LYS A 1 102 ? -9.794 -4.713 5.813 1.00 91.62 102 LYS A CA 1
ATOM 837 C C . LYS A 1 102 ? -9.504 -3.247 6.147 1.00 91.62 102 LYS A C 1
ATOM 839 O O . LYS A 1 102 ? -9.958 -2.758 7.180 1.00 91.62 102 LYS A O 1
ATOM 844 N N . GLU A 1 103 ? -8.794 -2.532 5.270 1.00 90.81 103 GLU A N 1
ATOM 845 C CA . GLU A 1 103 ? -8.538 -1.091 5.422 1.00 90.81 103 GLU A CA 1
ATOM 846 C C . GLU A 1 103 ? -9.852 -0.306 5.554 1.00 90.81 103 GLU A C 1
ATOM 848 O O . GLU A 1 103 ? -9.998 0.519 6.457 1.00 90.81 103 GLU A O 1
ATOM 853 N N . ARG A 1 104 ? -10.832 -0.596 4.689 1.00 93.06 104 ARG A N 1
ATOM 854 C CA . ARG A 1 104 ? -12.147 0.058 4.703 1.00 93.06 104 ARG A CA 1
ATOM 855 C C . ARG A 1 104 ? -12.899 -0.193 6.009 1.00 93.06 104 ARG A C 1
ATOM 857 O O . ARG A 1 104 ? -13.372 0.761 6.620 1.00 93.06 104 ARG A O 1
ATOM 864 N N . GLN A 1 105 ? -12.951 -1.444 6.461 1.00 94.62 105 GLN A N 1
ATOM 865 C CA . GLN A 1 105 ? -13.604 -1.819 7.720 1.00 94.62 105 GLN A CA 1
ATOM 866 C C . GLN A 1 105 ? -12.959 -1.129 8.928 1.00 94.62 105 GLN A C 1
ATOM 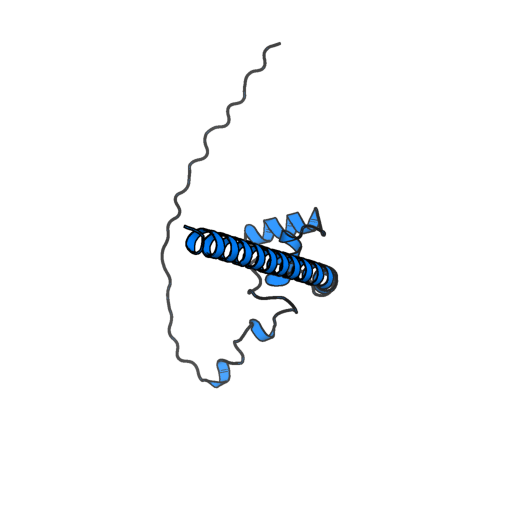868 O O . GLN A 1 105 ? -13.653 -0.655 9.827 1.00 94.62 105 GLN A O 1
ATOM 873 N N . LEU A 1 106 ? -11.626 -1.031 8.953 1.00 95.19 106 LEU A N 1
ATOM 874 C CA . LEU A 1 106 ? -10.912 -0.345 10.029 1.00 95.19 106 LEU A CA 1
ATOM 875 C C . LEU A 1 106 ? -11.235 1.155 10.058 1.00 95.19 106 LEU A C 1
ATOM 877 O O . LEU A 1 106 ? -11.439 1.719 11.135 1.00 95.19 106 LEU A O 1
ATOM 881 N N . LEU A 1 107 ? -11.282 1.800 8.889 1.00 94.50 107 LEU A N 1
ATOM 882 C CA . LEU A 1 107 ? -11.652 3.212 8.773 1.00 94.50 107 LEU A CA 1
ATOM 883 C C . LEU A 1 107 ? -13.091 3.458 9.235 1.00 94.50 107 LEU A C 1
ATOM 885 O O . LEU A 1 107 ? -13.333 4.397 9.994 1.00 94.50 107 LEU A O 1
ATOM 889 N N . GLU A 1 108 ? -14.022 2.595 8.838 1.00 94.31 108 GLU A N 1
ATOM 890 C CA . GLU A 1 108 ? -15.422 2.661 9.258 1.00 94.31 108 GLU A CA 1
ATOM 891 C C . GLU A 1 108 ? -15.565 2.492 10.774 1.00 94.31 108 GLU A C 1
ATOM 893 O O . GLU A 1 108 ? -16.175 3.329 11.443 1.00 94.31 108 GLU A O 1
ATOM 898 N N . ARG A 1 109 ? -14.906 1.483 11.354 1.00 95.88 109 ARG A N 1
ATOM 899 C CA . ARG A 1 109 ? -14.900 1.261 12.805 1.00 95.88 109 ARG A CA 1
ATOM 900 C C . ARG A 1 109 ? -14.365 2.475 13.567 1.00 95.88 109 ARG A C 1
ATOM 902 O O . ARG A 1 109 ? -14.966 2.886 14.559 1.00 95.88 109 ARG A O 1
ATOM 909 N N . ARG A 1 110 ? -13.274 3.084 13.088 1.00 95.81 110 ARG A N 1
ATOM 910 C CA . ARG A 1 110 ? -12.711 4.314 13.675 1.00 95.81 110 ARG A CA 1
ATOM 911 C C . ARG A 1 110 ? -13.677 5.494 13.575 1.00 95.81 110 ARG A C 1
ATOM 913 O O . ARG A 1 110 ? -13.777 6.279 14.517 1.00 95.81 110 ARG A O 1
ATOM 920 N N . ALA A 1 111 ? -14.392 5.630 12.460 1.00 95.56 111 ALA A N 1
ATOM 921 C CA . ALA A 1 111 ? -15.386 6.685 12.286 1.00 95.56 111 ALA A CA 1
ATOM 922 C C . ALA A 1 111 ? -16.565 6.519 13.260 1.00 95.56 111 ALA A C 1
ATOM 924 O O . ALA A 1 111 ? -16.960 7.492 13.909 1.00 95.56 111 ALA A O 1
ATOM 925 N N . ILE A 1 112 ? -17.066 5.290 13.422 1.00 96.25 112 ILE A N 1
ATOM 926 C CA . ILE A 1 112 ? -18.143 4.954 14.366 1.00 96.25 112 ILE A CA 1
ATOM 927 C C . ILE A 1 112 ? -17.710 5.241 15.806 1.00 96.25 112 ILE A C 1
ATOM 929 O O . ILE A 1 112 ? -18.435 5.901 16.552 1.00 96.25 112 ILE A O 1
ATOM 933 N N . GLU A 1 113 ? -16.514 4.802 16.198 1.00 96.50 113 GLU A N 1
ATOM 934 C CA . GLU A 1 113 ? -15.983 5.042 17.541 1.00 96.50 113 GLU A CA 1
ATOM 935 C C . GLU A 1 113 ? -15.839 6.541 17.833 1.00 96.50 113 GLU A C 1
ATOM 937 O O . GLU A 1 113 ? -16.285 7.027 18.876 1.00 96.50 113 GLU A O 1
ATOM 942 N N . LYS A 1 114 ? -15.299 7.304 16.876 1.00 96.25 114 LYS A N 1
ATOM 943 C CA . LYS A 1 114 ? -15.177 8.761 16.991 1.00 96.25 114 LYS A CA 1
ATOM 944 C C . LYS A 1 114 ? -16.544 9.436 17.125 1.00 96.25 114 LYS A C 1
ATOM 946 O O . LYS A 1 114 ? -16.696 10.342 17.948 1.00 96.25 114 LYS A O 1
ATOM 951 N N . ALA A 1 115 ? -17.540 9.004 16.351 1.00 95.25 115 ALA A N 1
ATOM 952 C CA . ALA A 1 115 ? -18.904 9.519 16.445 1.00 95.25 115 ALA A CA 1
ATOM 953 C C . ALA A 1 115 ? -19.530 9.209 17.813 1.00 95.25 115 ALA A C 1
ATOM 955 O O . ALA A 1 115 ? -20.099 10.106 18.440 1.00 95.25 115 ALA A O 1
ATOM 956 N N . ARG A 1 116 ? -19.352 7.982 18.318 1.00 96.50 116 ARG A N 1
ATOM 957 C CA . ARG A 1 116 ? -19.825 7.564 19.645 1.00 96.50 116 ARG A CA 1
ATOM 958 C C . ARG A 1 116 ? -19.207 8.409 20.755 1.00 96.50 116 ARG A C 1
ATOM 960 O O . ARG A 1 116 ? -19.937 8.954 21.582 1.00 96.50 116 ARG A O 1
ATOM 967 N N . ASN A 1 117 ? -17.885 8.572 20.745 1.00 96.69 117 ASN A N 1
ATOM 968 C CA . ASN A 1 117 ? -17.176 9.357 21.757 1.00 96.69 117 ASN A CA 1
ATOM 969 C C . ASN A 1 117 ? -17.608 10.834 21.715 1.00 96.69 117 ASN A C 1
ATOM 971 O O . ASN A 1 117 ? -17.846 11.444 22.757 1.00 96.69 117 ASN A O 1
ATOM 975 N N . ARG A 1 118 ? -17.810 11.399 20.514 1.00 94.81 118 ARG A N 1
ATOM 976 C CA . ARG A 1 118 ? -18.346 12.761 20.349 1.00 94.81 118 ARG A CA 1
ATOM 977 C C . ARG A 1 118 ? -19.757 12.897 20.926 1.00 94.81 118 ARG A C 1
ATOM 979 O O . ARG A 1 118 ? -20.037 13.877 21.612 1.00 94.81 118 ARG A O 1
ATOM 986 N N . GLN A 1 119 ? -20.643 11.933 20.672 1.00 92.56 119 GLN A N 1
ATOM 987 C CA . GLN A 1 119 ? -22.000 11.944 21.228 1.00 92.56 119 GLN A CA 1
ATOM 988 C C . GLN A 1 119 ? -21.994 11.841 22.758 1.00 92.56 119 GLN A C 1
ATOM 990 O O . GLN A 1 119 ? -22.740 12.564 23.417 1.00 92.56 119 GLN A O 1
ATOM 995 N N . GLN A 1 120 ? -21.140 10.989 23.332 1.00 92.75 120 GLN A N 1
ATOM 996 C CA . GLN A 1 120 ? -20.986 10.872 24.784 1.00 92.75 120 GLN A CA 1
ATOM 997 C C . GLN A 1 120 ? -20.507 12.190 25.410 1.00 92.75 120 GLN A C 1
ATOM 999 O O . GLN A 1 120 ? -21.129 12.664 26.359 1.00 92.75 120 GLN A O 1
ATOM 1004 N N . ALA A 1 121 ? -19.491 12.838 24.832 1.00 92.50 121 ALA A N 1
ATOM 1005 C CA . ALA A 1 121 ? -19.004 14.134 25.308 1.00 92.50 121 ALA A CA 1
ATOM 1006 C C . ALA A 1 121 ? -20.097 15.221 25.279 1.00 92.50 121 ALA A C 1
ATOM 1008 O O . ALA A 1 121 ? -20.276 15.956 26.251 1.00 92.50 121 ALA A O 1
ATOM 1009 N N . MET A 1 122 ? -20.885 15.282 24.198 1.00 91.44 122 MET A N 1
ATOM 1010 C CA . MET A 1 122 ? -22.004 16.228 24.078 1.00 91.44 122 MET A CA 1
ATOM 1011 C C . MET A 1 122 ? -23.102 15.964 25.120 1.00 91.44 122 MET A C 1
ATOM 1013 O O . MET A 1 122 ? -23.674 16.908 25.667 1.00 91.44 122 MET A O 1
ATOM 1017 N N . ARG A 1 123 ? -23.394 14.690 25.426 1.00 91.12 123 ARG A N 1
ATOM 1018 C CA . ARG A 1 123 ? -24.368 14.316 26.465 1.00 91.12 123 ARG A CA 1
ATOM 1019 C C . ARG A 1 123 ? -23.907 14.761 27.854 1.00 91.12 123 ARG A C 1
ATOM 1021 O O . ARG A 1 123 ? -24.703 15.375 28.556 1.00 91.12 123 ARG A O 1
ATOM 1028 N N . VAL A 1 124 ? -22.640 14.525 28.202 1.00 90.19 124 VAL A N 1
ATOM 1029 C CA . VAL A 1 124 ? -22.053 14.931 29.495 1.00 90.19 124 VAL A CA 1
ATOM 1030 C C . VAL A 1 124 ? -22.065 16.454 29.666 1.00 90.19 124 VAL A C 1
ATOM 1032 O O . VAL A 1 124 ? -22.468 16.965 30.709 1.00 90.19 124 VAL A O 1
ATOM 1035 N N . GLN A 1 125 ? -21.699 17.214 28.630 1.00 83.12 125 GLN A N 1
ATOM 1036 C CA . GLN A 1 125 ? -21.757 18.680 28.701 1.00 83.12 125 GLN A CA 1
ATOM 1037 C C . GLN A 1 125 ? -23.189 19.199 28.890 1.00 83.12 125 GLN A C 1
ATOM 1039 O O . GLN A 1 125 ? -23.409 20.160 29.628 1.00 83.12 125 GLN A O 1
ATOM 1044 N N . LYS A 1 126 ? -24.179 18.560 28.252 1.00 84.94 126 LYS A N 1
ATOM 1045 C CA . LYS A 1 126 ? -25.591 18.943 28.382 1.00 84.94 126 LYS A CA 1
ATOM 1046 C C . LYS A 1 126 ? -26.153 18.651 29.775 1.00 84.94 126 LYS A C 1
ATOM 1048 O O . LYS A 1 126 ? -26.990 19.419 30.241 1.00 84.94 126 LYS A O 1
ATOM 1053 N N . THR A 1 127 ? -25.712 17.577 30.432 1.00 82.50 127 THR A N 1
ATOM 1054 C CA . THR A 1 127 ? -26.114 17.272 31.814 1.00 82.50 127 THR A CA 1
ATOM 1055 C C . THR A 1 127 ? -25.503 18.250 32.812 1.00 82.50 127 THR A C 1
ATOM 1057 O O . THR A 1 127 ? -26.216 18.713 33.693 1.00 82.50 127 THR A O 1
ATOM 1060 N N . ILE A 1 128 ? -24.236 18.641 32.630 1.00 82.81 128 ILE A N 1
ATOM 1061 C CA . ILE A 1 128 ? -23.564 19.610 33.515 1.00 82.81 128 ILE A CA 1
ATOM 1062 C C . ILE A 1 128 ? -24.244 20.988 33.449 1.00 82.81 128 ILE A C 1
ATOM 1064 O O . ILE A 1 128 ? -24.501 21.595 34.478 1.00 82.81 128 ILE A O 1
ATOM 1068 N N . ARG A 1 129 ? -24.608 21.466 32.251 1.00 75.62 129 ARG A N 1
ATOM 1069 C CA . ARG A 1 129 ? -25.233 22.794 32.064 1.00 75.62 129 ARG A CA 1
ATOM 1070 C C . ARG A 1 129 ? -26.678 22.922 32.565 1.00 75.62 129 ARG A C 1
ATOM 1072 O O . ARG A 1 129 ? -27.186 24.031 32.596 1.00 75.62 129 ARG A O 1
ATOM 1079 N N . LYS A 1 130 ? -27.370 21.817 32.860 1.00 72.56 130 LYS A N 1
ATOM 1080 C CA . LYS A 1 130 ? -28.768 21.830 33.334 1.00 72.56 130 LYS A CA 1
ATOM 1081 C C . LYS A 1 130 ? -28.905 21.701 34.856 1.00 72.56 130 LYS A C 1
ATOM 1083 O O . LYS A 1 130 ? -30.021 21.819 35.345 1.00 72.56 130 LYS A O 1
ATOM 1088 N N . GLY A 1 131 ? -27.821 21.385 35.565 1.00 64.31 131 GLY A N 1
ATOM 1089 C CA . GLY A 1 131 ? -27.830 21.080 37.000 1.00 64.31 131 GLY A CA 1
ATOM 1090 C C . GLY A 1 131 ? -27.126 22.107 37.892 1.00 64.31 131 GLY A C 1
ATOM 1091 O O . GLY A 1 131 ? -26.922 21.808 39.063 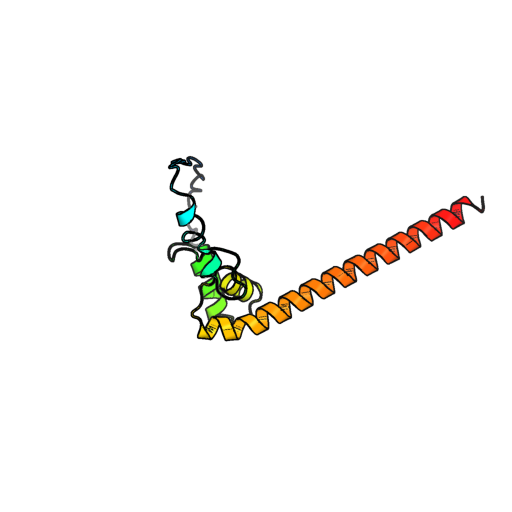1.00 64.31 131 GLY A O 1
ATOM 1092 N N . GLY A 1 132 ? -26.730 23.261 37.350 1.00 50.28 132 GLY A N 1
ATOM 1093 C CA . GLY A 1 132 ? -26.232 24.423 38.095 1.00 50.28 132 GLY A CA 1
ATOM 1094 C C . GLY A 1 132 ? -27.050 25.648 37.732 1.00 50.28 132 GLY A C 1
ATOM 1095 O O . GLY A 1 132 ? -27.176 26.525 38.607 1.00 50.28 132 GLY A O 1
#

Radius of gyration: 25.8 Å; chains: 1; bounding box: 73×39×72 Å

Sequence (132 aa):
QKALPLALPPVPKKEKKEKKEHRHHRDGPEGDREARDLRRLFKQGQKYLTPPTSDATRAFYESLFQENEDSVIAVRYCVEHGILPLKEHMRILKKYEATKAKERQLLERRAIEKARNRQQAMRVQKTIRKGG

Secondary structure (DSSP, 8-state):
--PPP--PPPPP-----------------GGGTTTS-GGGGPPTT--SPPPPTT-HHHHHHHHHHHH-TT-HHHHHHHHHHT-S-HHHHHHHHHHHHHHHHHHHHHHHHHHHHHHHHHHHHHHHHHHHTT--

Organism: NCBI:txid73915